Protein AF-A0A2U3EQJ7-F1 (afdb_monomer_lite)

InterPro domains:
  IPR007361 Domain of unknown function DUF427 [PF04248] (74-140)
  IPR038694 Superfamily of unknown function DUF427 [G3DSA:2.170.150.40] (16-142)

Sequence (153 aa):
MASKVKLNVQSFPRPPALQKISRDIRITFRGDTIAQTQDAYWVLETHHPPSGFPVMTPISFGRALLSLQPLMGTAYYLPRTSVKLALTPTGRRTGCEWKGTATYYEAKLGDGTTVANRIWSYEAPTPAFEPIRGYLSFYAGPPWDCFVDGRKG

Secondary structure (DSSP, 8-state):
--------GGGS-SSPEEEEEEEEEEEEETTEEEEEEEEEEEEE-----SSSS----------SS--SS----EEEEB-GGGB-SEEEEEEEEEEETTTEEEEEEEEE-TTS-EEEEEEEEEEEE-GGGGGGBT-EEE-SBTTBEEEETTEE-

Radius of gyration: 15.45 Å; chains: 1; bounding box: 40×41×37 Å

Organism: Purpureocillium lilacinum (NCBI:txid33203)

Foldseek 3Di:
DPPPPDDDLVPADPVWDKDWFQWWKFKDFPRHTQFTDRTKIKTFDRDDDPDDDDDQAFDDDDDDDDDDDPDDTIWIWAAPVRGNWDWDWDPDWDQDPQWGIKIWTWTQDPVRDIDTRQKIAQCPTDPSNVVRHRTMTGHPDPRMFIDINNHTD

pLDDT: mean 71.65, std 21.5, range [28.14, 92.69]

Structure (mmCIF, N/CA/C/O backbone):
data_AF-A0A2U3EQJ7-F1
#
_entry.id   AF-A0A2U3EQJ7-F1
#
loop_
_atom_site.group_PDB
_atom_site.id
_atom_site.type_symbol
_atom_site.label_atom_id
_atom_site.label_alt_id
_atom_site.label_comp_id
_atom_site.label_asym_id
_atom_site.label_entity_id
_atom_site.label_seq_id
_atom_site.pdbx_PDB_ins_code
_atom_site.Cartn_x
_atom_site.Cartn_y
_atom_site.Cartn_z
_atom_site.occupancy
_atom_site.B_iso_or_equiv
_atom_site.auth_seq_id
_atom_site.auth_comp_id
_atom_site.auth_asym_id
_atom_site.auth_atom_id
_atom_site.pdbx_PDB_model_num
ATOM 1 N N . MET A 1 1 ? 9.925 -26.759 20.176 1.00 32.06 1 MET A N 1
ATOM 2 C CA . MET A 1 1 ? 10.121 -25.316 20.439 1.00 32.06 1 MET A CA 1
ATOM 3 C C . MET A 1 1 ? 10.416 -24.640 19.110 1.00 32.06 1 MET A C 1
ATOM 5 O O . MET A 1 1 ? 11.432 -24.963 18.513 1.00 32.06 1 MET A O 1
ATOM 9 N N . ALA A 1 2 ? 9.526 -23.788 18.596 1.00 33.41 2 ALA A N 1
ATOM 10 C CA . ALA A 1 2 ? 9.811 -23.031 17.377 1.00 33.41 2 ALA A CA 1
ATOM 11 C C . ALA A 1 2 ? 10.801 -21.912 17.728 1.00 33.41 2 ALA A C 1
ATOM 13 O O . ALA A 1 2 ? 10.473 -21.004 18.494 1.00 33.41 2 ALA A O 1
ATOM 14 N N . SER A 1 3 ? 12.033 -22.014 17.232 1.00 34.53 3 SER A N 1
ATOM 15 C CA . SER A 1 3 ? 13.040 -20.971 17.377 1.00 34.53 3 SER A CA 1
ATOM 16 C C . SER A 1 3 ? 12.526 -19.695 16.710 1.00 34.53 3 SER A C 1
ATOM 18 O O . SER A 1 3 ? 12.225 -19.649 15.519 1.00 34.53 3 SER A O 1
ATOM 20 N N . LYS A 1 4 ? 12.378 -18.641 17.512 1.00 38.38 4 LYS A N 1
ATOM 21 C CA . LYS A 1 4 ? 12.003 -17.306 17.049 1.00 38.38 4 LYS A CA 1
ATOM 22 C C . LYS A 1 4 ? 13.164 -16.777 16.207 1.00 38.38 4 LYS A C 1
ATOM 24 O O . LYS A 1 4 ? 14.156 -16.310 16.761 1.00 38.38 4 LYS A O 1
ATOM 29 N N . VAL A 1 5 ? 13.072 -16.914 14.884 1.00 44.75 5 VAL A N 1
ATOM 30 C CA . VAL A 1 5 ? 14.090 -16.418 13.948 1.00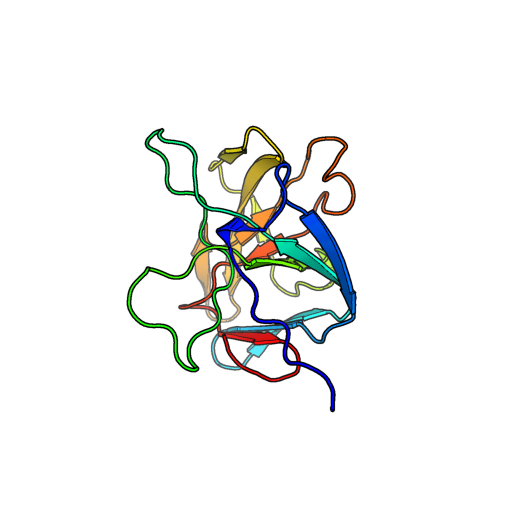 44.75 5 VAL A CA 1
ATOM 31 C C . VAL A 1 5 ? 14.251 -14.916 14.180 1.00 44.75 5 VAL A C 1
ATOM 33 O O . VAL A 1 5 ? 13.334 -14.127 13.953 1.00 44.75 5 VAL A O 1
ATOM 36 N N . LYS A 1 6 ? 15.412 -14.526 14.707 1.00 41.56 6 LYS A N 1
ATOM 37 C CA . LYS A 1 6 ? 15.776 -13.130 14.935 1.00 41.56 6 LYS A CA 1
ATOM 38 C C . LYS A 1 6 ? 16.155 -12.546 13.574 1.00 41.56 6 LYS A C 1
ATOM 40 O O . LYS A 1 6 ? 17.215 -12.866 13.047 1.00 41.56 6 LYS A O 1
ATOM 45 N N . LEU A 1 7 ? 15.262 -11.761 12.974 1.00 44.62 7 LEU A N 1
ATOM 46 C CA . LEU A 1 7 ? 15.489 -11.150 11.662 1.00 44.62 7 LEU A CA 1
ATOM 47 C C . LEU A 1 7 ? 16.661 -10.158 11.760 1.00 44.62 7 LEU A C 1
ATOM 49 O O . LEU A 1 7 ? 16.557 -9.144 12.449 1.00 44.62 7 LEU A O 1
ATOM 53 N N . ASN A 1 8 ? 17.784 -10.470 11.105 1.00 48.78 8 ASN A N 1
ATOM 54 C CA . ASN A 1 8 ? 18.926 -9.568 10.963 1.00 48.78 8 ASN A CA 1
ATOM 55 C C . ASN A 1 8 ? 18.823 -8.832 9.622 1.00 48.78 8 ASN A C 1
ATOM 57 O O . ASN A 1 8 ? 18.854 -9.459 8.566 1.00 48.78 8 ASN A O 1
ATOM 61 N N . VAL A 1 9 ? 18.741 -7.502 9.671 1.00 41.75 9 VAL A N 1
ATOM 62 C CA . VAL A 1 9 ? 18.604 -6.648 8.482 1.00 41.75 9 VAL A CA 1
ATOM 63 C C . VAL A 1 9 ? 19.824 -6.751 7.566 1.00 41.75 9 VAL A C 1
ATOM 65 O O . VAL A 1 9 ? 19.675 -6.725 6.353 1.00 41.75 9 VAL A O 1
ATOM 68 N N . GLN A 1 10 ? 21.030 -6.938 8.111 1.00 48.75 10 GLN A N 1
ATOM 69 C CA . GLN A 1 10 ? 22.245 -7.118 7.298 1.00 48.75 10 GLN A CA 1
ATOM 70 C C . GLN A 1 10 ? 22.249 -8.433 6.504 1.00 48.75 10 GLN A C 1
ATOM 72 O O . GLN A 1 10 ? 23.068 -8.604 5.608 1.00 48.75 10 GLN A O 1
ATOM 77 N N . SER A 1 11 ? 21.344 -9.355 6.836 1.00 48.84 11 SER A N 1
ATOM 78 C CA . SER A 1 11 ? 21.197 -10.645 6.168 1.00 48.84 11 SER A CA 1
ATOM 79 C C . SER A 1 11 ? 20.108 -10.644 5.094 1.00 48.84 11 SER A C 1
ATOM 81 O O . SER A 1 11 ? 19.882 -11.689 4.487 1.00 48.84 11 SER A O 1
ATOM 83 N N . PHE A 1 12 ? 19.408 -9.526 4.854 1.00 52.62 12 PHE A N 1
ATOM 84 C CA . PHE A 1 12 ? 18.431 -9.493 3.766 1.00 52.62 12 PHE A CA 1
ATOM 85 C C . PHE A 1 12 ? 19.136 -9.413 2.405 1.00 52.62 12 PHE A C 1
ATOM 87 O O . PHE A 1 12 ? 20.149 -8.721 2.263 1.00 52.62 12 PHE A O 1
ATOM 94 N N . PRO A 1 13 ? 18.614 -10.126 1.396 1.00 52.28 13 PRO A N 1
ATOM 95 C CA . PRO A 1 13 ? 19.255 -10.217 0.097 1.00 52.28 13 PRO A CA 1
ATOM 96 C C . PRO A 1 13 ? 19.219 -8.882 -0.652 1.00 52.28 13 PRO A C 1
ATOM 98 O O . PRO A 1 13 ? 18.305 -8.068 -0.501 1.00 52.28 13 PRO A O 1
ATOM 101 N N . ARG A 1 14 ? 20.227 -8.696 -1.507 1.00 61.12 14 ARG A N 1
ATOM 102 C CA . ARG A 1 14 ? 20.208 -7.741 -2.616 1.00 61.12 14 ARG A CA 1
ATOM 103 C C . ARG A 1 14 ? 20.133 -8.561 -3.907 1.00 61.12 14 ARG A C 1
ATOM 105 O O . ARG A 1 14 ? 21.045 -9.358 -4.126 1.00 61.12 14 ARG A O 1
ATOM 112 N N . PRO A 1 15 ? 19.097 -8.406 -4.748 1.00 57.81 15 PRO A N 1
ATOM 113 C CA . PRO A 1 15 ? 17.984 -7.454 -4.658 1.00 57.81 15 PRO A CA 1
ATOM 114 C C . PRO A 1 15 ? 16.993 -7.757 -3.514 1.00 57.81 15 PRO A C 1
ATOM 116 O O . PRO A 1 15 ? 16.956 -8.891 -3.032 1.00 57.81 15 PRO A O 1
ATOM 119 N N . PRO A 1 16 ? 16.184 -6.762 -3.088 1.00 68.00 16 PRO A N 1
ATOM 120 C CA . PRO A 1 16 ? 15.179 -6.934 -2.038 1.00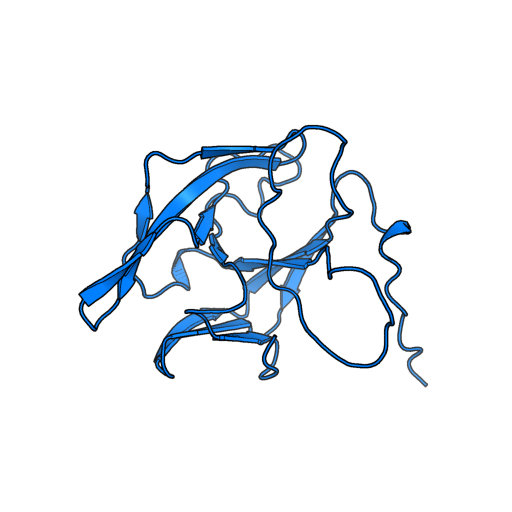 68.00 16 PRO A CA 1
ATOM 121 C C . PRO A 1 16 ? 14.279 -8.141 -2.303 1.00 68.00 16 PRO A C 1
ATOM 123 O O . PRO A 1 16 ? 13.764 -8.298 -3.410 1.00 68.00 16 PRO A O 1
ATOM 126 N N . ALA A 1 17 ? 14.064 -8.975 -1.287 1.00 71.88 17 ALA A N 1
ATOM 127 C CA . ALA A 1 17 ? 13.199 -10.138 -1.430 1.00 71.88 17 ALA A CA 1
ATOM 128 C C . ALA A 1 17 ? 11.732 -9.711 -1.458 1.00 71.88 17 ALA A C 1
ATOM 130 O O . ALA A 1 17 ? 11.264 -8.982 -0.579 1.00 71.88 17 ALA A O 1
ATOM 131 N N . LEU A 1 18 ? 11.016 -10.210 -2.461 1.00 80.81 18 LEU A N 1
ATOM 132 C CA . LEU A 1 18 ? 9.572 -10.126 -2.568 1.00 80.81 18 LEU A CA 1
ATOM 133 C C . LEU A 1 18 ? 8.975 -11.465 -2.138 1.00 80.81 18 LEU A C 1
ATOM 135 O O . LEU A 1 18 ? 9.242 -12.493 -2.757 1.00 80.81 18 LEU A O 1
ATOM 139 N N . GLN A 1 19 ? 8.157 -11.458 -1.092 1.00 84.44 19 GLN A N 1
ATOM 140 C CA . GLN A 1 19 ? 7.500 -12.656 -0.592 1.00 84.44 19 GLN A CA 1
ATOM 141 C C . GLN A 1 19 ? 5.987 -12.473 -0.627 1.00 84.44 19 GLN A C 1
ATOM 143 O O . GLN A 1 19 ? 5.452 -11.549 -0.014 1.00 84.44 19 GLN A O 1
ATOM 148 N N . LYS A 1 20 ? 5.278 -13.377 -1.308 1.00 86.00 20 LYS A N 1
ATOM 149 C CA . LYS A 1 20 ? 3.820 -13.448 -1.191 1.00 86.00 20 LYS A CA 1
ATOM 150 C C . LYS A 1 20 ? 3.461 -13.949 0.206 1.00 86.00 20 LYS A C 1
ATOM 152 O O . LYS A 1 20 ? 4.014 -14.950 0.665 1.00 86.00 20 LYS A O 1
ATOM 157 N N . ILE A 1 21 ? 2.554 -13.257 0.881 1.00 86.12 21 ILE A N 1
ATOM 158 C CA . ILE A 1 21 ? 2.108 -13.608 2.226 1.00 86.12 21 ILE A CA 1
ATOM 159 C C . ILE A 1 21 ? 0.585 -13.674 2.288 1.00 86.12 21 ILE A C 1
ATOM 161 O O . ILE A 1 21 ? -0.111 -12.940 1.592 1.00 86.12 21 ILE A O 1
ATOM 165 N N . SER A 1 22 ? 0.092 -14.555 3.157 1.00 87.25 22 SER A N 1
ATOM 166 C CA . SER A 1 22 ? -1.327 -14.669 3.486 1.00 87.25 22 SER A CA 1
ATOM 167 C C . SER A 1 22 ? -1.550 -14.216 4.929 1.00 87.25 22 SER A C 1
ATOM 169 O O . SER A 1 22 ? -1.583 -15.047 5.834 1.00 87.25 22 SER A O 1
ATOM 171 N N . ARG A 1 23 ? -1.590 -12.900 5.169 1.00 84.25 23 ARG A N 1
ATOM 172 C CA . ARG A 1 23 ? -1.772 -12.297 6.509 1.00 84.25 23 ARG A CA 1
ATOM 173 C C . ARG A 1 23 ? -2.881 -11.261 6.459 1.00 84.25 23 ARG A C 1
ATOM 175 O O . ARG A 1 23 ? -2.989 -10.576 5.449 1.00 84.25 23 ARG A O 1
ATOM 182 N N . ASP A 1 24 ? -3.661 -11.110 7.529 1.00 87.12 24 ASP A N 1
ATOM 183 C CA . ASP A 1 24 ? -4.728 -10.097 7.574 1.00 87.12 24 ASP A CA 1
ATOM 184 C C . ASP A 1 24 ? -4.102 -8.714 7.743 1.00 87.12 24 ASP A C 1
ATOM 186 O O . ASP A 1 24 ? -3.729 -8.315 8.846 1.00 87.12 24 ASP A O 1
ATOM 190 N N . ILE A 1 25 ? -3.942 -7.993 6.636 1.00 89.62 25 ILE A N 1
ATOM 191 C CA . ILE A 1 25 ? -3.457 -6.618 6.640 1.00 89.62 25 ILE A CA 1
ATOM 192 C C . ILE A 1 25 ? -4.665 -5.705 6.592 1.00 89.62 25 ILE A C 1
ATOM 194 O O . ILE A 1 25 ? -5.433 -5.733 5.631 1.00 89.62 25 ILE A O 1
ATOM 198 N N . ARG A 1 26 ? -4.810 -4.863 7.610 1.00 90.12 26 ARG A N 1
ATOM 199 C CA . ARG A 1 26 ? -5.882 -3.875 7.700 1.00 90.12 26 ARG A CA 1
ATOM 200 C C . ARG A 1 26 ? -5.293 -2.494 7.891 1.00 90.12 26 ARG A C 1
ATOM 202 O O . ARG A 1 26 ? -4.440 -2.292 8.744 1.00 90.12 26 ARG A O 1
ATOM 209 N N . ILE A 1 27 ? -5.771 -1.535 7.118 1.00 90.50 27 ILE A N 1
ATOM 210 C CA . ILE A 1 27 ? -5.417 -0.128 7.254 1.00 90.50 27 ILE A CA 1
ATOM 211 C C . ILE A 1 27 ? -6.693 0.615 7.605 1.00 90.50 27 ILE A C 1
ATOM 213 O O . ILE A 1 27 ? -7.709 0.484 6.913 1.00 90.50 27 ILE A O 1
ATOM 217 N N . THR A 1 28 ? -6.644 1.382 8.687 1.00 90.50 28 THR A N 1
ATOM 218 C CA . THR A 1 28 ? -7.772 2.185 9.146 1.00 90.50 28 THR A CA 1
ATOM 219 C C . THR A 1 28 ? -7.413 3.661 9.221 1.00 90.50 28 THR A C 1
ATOM 221 O O . THR A 1 28 ? -6.260 4.025 9.450 1.00 90.50 28 THR A O 1
ATOM 224 N N . PHE A 1 29 ? -8.415 4.516 9.063 1.00 89.06 29 PHE A N 1
ATOM 225 C CA . PHE A 1 29 ? -8.335 5.951 9.305 1.00 89.06 29 PHE A CA 1
ATOM 226 C C . PHE A 1 29 ? -9.436 6.319 10.296 1.00 89.06 29 PHE A C 1
ATOM 228 O O . PHE A 1 29 ? -10.601 6.061 10.022 1.00 89.06 29 PHE A O 1
ATOM 235 N N . ARG A 1 30 ? -9.079 6.875 11.463 1.00 86.56 30 ARG A N 1
ATOM 236 C CA . ARG A 1 30 ? -10.042 7.245 12.527 1.00 86.56 30 ARG A CA 1
ATOM 237 C C . ARG A 1 30 ? -11.004 6.111 12.943 1.00 86.56 30 ARG A C 1
ATOM 239 O O . ARG A 1 30 ? -12.111 6.372 13.392 1.00 86.56 30 ARG A O 1
ATOM 246 N N . GLY A 1 31 ? -10.567 4.855 12.823 1.00 85.50 31 GLY A N 1
ATOM 247 C CA . GLY A 1 31 ? -11.373 3.662 13.118 1.00 85.50 31 GLY A CA 1
ATOM 248 C C . GLY A 1 31 ? -12.081 3.047 11.905 1.00 85.50 31 GLY A C 1
ATOM 249 O O . GLY A 1 31 ? -12.414 1.863 11.946 1.00 85.50 31 GLY A O 1
ATOM 250 N N . ASP A 1 32 ? -12.220 3.777 10.796 1.00 89.50 32 ASP A N 1
ATOM 251 C CA . ASP A 1 32 ? -12.827 3.258 9.570 1.00 89.50 32 ASP A CA 1
ATOM 252 C C . ASP A 1 32 ? -11.824 2.444 8.756 1.00 89.50 32 ASP A C 1
ATOM 254 O O . ASP A 1 32 ? -10.705 2.883 8.485 1.00 89.50 32 ASP A O 1
ATOM 258 N N . THR A 1 33 ? -12.222 1.245 8.326 1.00 91.69 33 THR A N 1
ATOM 259 C CA . THR A 1 33 ? -11.365 0.386 7.497 1.00 91.69 33 THR A CA 1
ATOM 260 C C . THR A 1 33 ? -11.332 0.882 6.058 1.00 91.69 33 THR A C 1
ATOM 262 O O . THR A 1 33 ? -12.302 0.729 5.314 1.00 91.69 33 THR A O 1
ATOM 265 N N . ILE A 1 34 ? -10.179 1.412 5.656 1.00 91.88 34 ILE A N 1
ATOM 266 C CA . ILE A 1 34 ? -9.947 1.976 4.324 1.00 91.88 34 ILE A CA 1
ATOM 267 C C . ILE A 1 34 ? -9.308 0.983 3.354 1.00 91.88 34 ILE A C 1
ATOM 269 O O . ILE A 1 34 ? -9.474 1.112 2.142 1.00 91.88 34 ILE A O 1
ATOM 273 N N . ALA A 1 35 ? -8.600 -0.020 3.869 1.00 91.75 35 ALA A N 1
ATOM 274 C CA . ALA A 1 35 ? -8.086 -1.133 3.086 1.00 91.75 35 ALA A CA 1
ATOM 275 C C . ALA A 1 35 ? -8.005 -2.381 3.963 1.00 91.75 35 ALA A C 1
ATOM 277 O O . ALA A 1 35 ? -7.616 -2.297 5.129 1.00 91.75 35 ALA A O 1
ATOM 278 N N . GLN A 1 36 ? -8.359 -3.537 3.410 1.00 92.44 36 GLN A N 1
ATOM 279 C CA . GLN A 1 36 ? -8.139 -4.815 4.078 1.00 92.44 36 GLN A CA 1
ATOM 280 C C . GLN A 1 36 ? -7.906 -5.911 3.049 1.00 92.44 36 GLN A C 1
ATOM 282 O O . GLN A 1 36 ? -8.694 -6.064 2.119 1.00 92.44 36 GLN A O 1
ATOM 287 N N . THR A 1 37 ? -6.848 -6.690 3.232 1.00 92.69 37 THR A N 1
ATOM 288 C CA . THR A 1 37 ? -6.537 -7.831 2.372 1.00 92.69 37 THR A CA 1
ATOM 289 C C . THR A 1 37 ? -5.912 -8.953 3.184 1.00 92.69 37 THR A C 1
ATOM 291 O O . THR A 1 37 ? -5.261 -8.707 4.198 1.00 92.69 37 THR A O 1
ATOM 294 N N . GLN A 1 38 ? -6.078 -10.178 2.697 1.00 90.75 38 GLN A N 1
ATOM 295 C CA . GLN A 1 38 ? -5.253 -11.311 3.104 1.00 90.75 38 GLN A CA 1
ATOM 296 C C . GLN A 1 38 ? -4.219 -11.681 2.040 1.00 90.75 38 GLN A C 1
ATOM 298 O O . GLN A 1 38 ? -3.248 -12.346 2.362 1.00 90.75 38 GLN A O 1
ATOM 303 N N . ASP A 1 39 ? -4.388 -11.227 0.795 1.00 90.00 39 ASP A N 1
ATOM 304 C CA . ASP A 1 39 ? -3.416 -11.411 -0.282 1.00 90.00 39 ASP A CA 1
ATOM 305 C C . ASP A 1 39 ? -2.570 -10.141 -0.382 1.00 90.00 39 ASP A C 1
ATOM 307 O O . ASP A 1 39 ? -3.054 -9.089 -0.810 1.00 90.00 39 ASP A O 1
ATOM 311 N N . ALA A 1 40 ? -1.332 -10.218 0.098 1.00 88.19 40 ALA A N 1
ATOM 312 C CA . ALA A 1 40 ? -0.384 -9.119 0.049 1.00 88.19 40 ALA A CA 1
ATOM 313 C C . ALA A 1 40 ? 1.018 -9.633 -0.262 1.00 88.19 40 ALA A C 1
ATOM 315 O O . ALA A 1 40 ? 1.353 -10.801 -0.050 1.00 88.19 40 ALA A O 1
ATOM 316 N N . TYR A 1 41 ? 1.870 -8.723 -0.712 1.00 87.69 41 TYR A N 1
ATOM 317 C CA . TYR A 1 41 ? 3.295 -8.985 -0.793 1.00 87.69 41 TYR A CA 1
ATOM 318 C C . TYR A 1 41 ? 4.033 -8.262 0.318 1.00 87.69 41 TYR A C 1
ATOM 320 O O . TYR A 1 41 ? 3.820 -7.076 0.563 1.00 87.69 41 TYR A O 1
ATOM 328 N N . TRP A 1 42 ? 4.937 -8.983 0.962 1.00 83.88 42 TRP A N 1
ATOM 329 C CA . TRP A 1 42 ? 5.895 -8.441 1.900 1.00 83.88 42 TRP A CA 1
ATOM 330 C C . TRP A 1 42 ? 7.234 -8.252 1.194 1.00 83.88 42 TRP A C 1
ATOM 332 O O . TRP A 1 42 ? 7.772 -9.187 0.603 1.00 83.88 42 TRP A O 1
ATOM 342 N N . VAL A 1 43 ? 7.763 -7.034 1.243 1.00 78.06 43 VAL A N 1
ATOM 343 C CA . VAL A 1 43 ? 9.092 -6.706 0.734 1.00 78.06 43 VAL A CA 1
ATOM 344 C C . VAL A 1 43 ? 10.020 -6.451 1.910 1.00 78.06 43 VAL A C 1
ATOM 346 O O . VAL A 1 43 ? 9.759 -5.582 2.747 1.00 78.06 43 VAL A O 1
ATOM 349 N N . LEU A 1 44 ? 11.116 -7.202 1.932 1.00 70.19 44 LEU A N 1
ATOM 350 C CA . LEU A 1 44 ? 12.221 -7.038 2.868 1.00 70.19 44 LEU A CA 1
ATOM 351 C C . LEU A 1 44 ? 13.255 -6.094 2.250 1.00 70.19 44 LEU A C 1
ATOM 353 O O . LEU A 1 44 ? 13.895 -6.448 1.260 1.00 70.19 44 LEU A O 1
ATOM 357 N N . GLU A 1 45 ? 13.419 -4.895 2.811 1.00 58.25 45 GLU A N 1
ATOM 358 C CA . GLU A 1 45 ? 14.375 -3.899 2.307 1.00 58.25 45 GLU A CA 1
ATOM 359 C C . GLU A 1 45 ? 15.513 -3.664 3.311 1.00 58.25 45 GLU A C 1
ATOM 361 O O . GLU A 1 45 ? 15.277 -3.307 4.463 1.00 58.25 45 GLU A O 1
ATOM 366 N N . THR A 1 46 ? 16.771 -3.821 2.882 1.00 45.50 46 THR A N 1
ATOM 367 C CA . THR A 1 46 ? 17.928 -3.258 3.600 1.00 45.50 46 THR A CA 1
ATOM 368 C C . THR A 1 46 ? 18.086 -1.779 3.274 1.00 45.50 46 THR A C 1
ATOM 370 O O . THR A 1 46 ? 17.835 -1.379 2.142 1.00 45.50 46 THR A O 1
ATOM 373 N N . HIS A 1 47 ? 18.574 -0.986 4.224 1.00 44.41 47 HIS A N 1
ATOM 374 C CA . HIS A 1 47 ? 18.863 0.442 4.064 1.00 44.41 47 HIS A CA 1
ATOM 375 C C . HIS A 1 47 ? 19.604 0.828 2.757 1.00 44.41 47 HIS A C 1
ATOM 377 O O . HIS A 1 47 ? 20.486 0.103 2.294 1.00 44.41 47 HIS A O 1
ATOM 383 N N . HIS A 1 48 ? 19.216 2.006 2.251 1.00 38.22 48 HIS A N 1
ATOM 384 C CA . HIS A 1 48 ? 19.829 2.962 1.308 1.00 38.22 48 HIS A CA 1
ATOM 385 C C . HIS A 1 48 ? 21.251 2.751 0.740 1.00 38.22 48 HIS A C 1
ATOM 387 O O . HIS A 1 48 ? 22.173 2.462 1.504 1.00 38.22 48 HIS A O 1
ATOM 393 N N . PRO A 1 49 ? 21.494 3.101 -0.545 1.00 28.95 49 PRO A N 1
ATOM 394 C CA . PRO A 1 49 ? 22.799 3.578 -1.016 1.00 28.95 49 PRO A CA 1
ATOM 395 C C . PRO A 1 49 ? 23.040 5.064 -0.634 1.00 28.95 49 PRO A C 1
ATOM 397 O O . PRO A 1 49 ? 22.087 5.803 -0.380 1.00 28.95 49 PRO A O 1
ATOM 400 N N . PRO A 1 50 ? 24.298 5.550 -0.597 1.00 28.73 50 PRO A N 1
ATOM 401 C CA . PRO A 1 50 ? 24.628 6.923 -0.219 1.00 28.73 50 PRO A CA 1
ATOM 402 C C . PRO A 1 50 ? 24.315 7.885 -1.375 1.00 28.73 50 PRO A C 1
ATOM 404 O O . PRO A 1 50 ? 25.188 8.248 -2.151 1.00 28.73 50 PRO A O 1
ATOM 407 N N . SER A 1 51 ? 23.055 8.287 -1.536 1.00 28.14 51 SER A N 1
ATOM 408 C CA . SER A 1 51 ? 22.693 9.419 -2.401 1.00 28.14 51 SER A CA 1
ATOM 409 C C . SER A 1 51 ? 21.336 10.020 -2.017 1.00 28.14 51 SER A C 1
ATOM 411 O O . SER A 1 51 ? 20.295 9.685 -2.564 1.00 28.14 51 SER A O 1
ATOM 413 N N . GLY A 1 52 ? 21.358 10.935 -1.045 1.00 29.88 52 GLY A N 1
ATOM 414 C CA . GLY A 1 52 ? 20.590 12.193 -1.058 1.00 29.88 52 GLY A CA 1
ATOM 415 C C . GLY A 1 52 ? 19.056 12.221 -1.174 1.00 29.88 52 GLY A C 1
ATOM 416 O O . GLY A 1 52 ? 18.513 13.321 -1.153 1.00 29.88 52 GLY A O 1
ATOM 417 N N . PHE A 1 53 ? 18.328 11.108 -1.258 1.00 30.81 53 PHE A N 1
ATOM 418 C CA . PHE A 1 53 ? 16.860 11.113 -1.345 1.00 30.81 53 PHE A CA 1
ATOM 419 C C . PHE A 1 53 ? 16.249 10.178 -0.299 1.00 30.81 53 PHE A C 1
ATOM 421 O O . PHE A 1 53 ? 16.755 9.077 -0.121 1.00 30.81 53 PHE A O 1
ATOM 428 N N . PRO A 1 54 ? 15.176 10.558 0.421 1.00 35.81 54 PRO A N 1
ATOM 429 C CA . PRO A 1 54 ? 14.590 9.691 1.436 1.00 35.81 54 PRO A CA 1
ATOM 430 C C . PRO A 1 54 ? 13.879 8.508 0.764 1.00 35.81 54 PRO A C 1
ATOM 432 O O . PRO A 1 54 ? 12.868 8.696 0.085 1.00 35.81 54 PRO A O 1
ATOM 435 N N . VAL A 1 55 ? 14.378 7.284 0.976 1.00 37.28 55 VAL A N 1
ATOM 436 C CA . VAL A 1 55 ? 13.609 6.075 0.681 1.00 37.28 55 VAL A CA 1
ATOM 437 C C . VAL A 1 55 ? 12.394 6.119 1.575 1.00 37.28 55 VAL A C 1
ATOM 439 O O . VAL A 1 55 ? 12.436 6.459 2.759 1.00 37.28 55 VAL A O 1
ATOM 442 N N . MET A 1 56 ? 11.292 5.869 0.905 1.00 41.88 56 MET A N 1
ATOM 443 C CA . MET A 1 56 ? 9.940 6.022 1.363 1.00 41.88 56 MET A CA 1
ATOM 444 C C . MET A 1 56 ? 9.688 4.986 2.456 1.00 41.88 56 MET A C 1
ATOM 446 O O . MET A 1 56 ? 9.425 3.836 2.139 1.00 41.88 56 MET A O 1
ATOM 450 N N . THR A 1 57 ? 9.853 5.367 3.726 1.00 42.69 57 THR A N 1
ATOM 451 C CA . THR A 1 57 ? 9.738 4.476 4.888 1.00 42.69 57 THR A CA 1
ATOM 452 C C . THR A 1 57 ? 8.461 3.637 4.817 1.00 42.69 57 THR A C 1
ATOM 454 O O . THR A 1 57 ? 7.366 4.175 4.976 1.00 42.69 57 THR A O 1
ATOM 457 N N . PRO A 1 58 ? 8.548 2.327 4.585 1.00 42.50 58 PRO A N 1
ATOM 458 C CA . PRO A 1 58 ? 7.372 1.498 4.666 1.00 42.50 58 PRO A CA 1
ATOM 459 C C . PRO A 1 58 ? 7.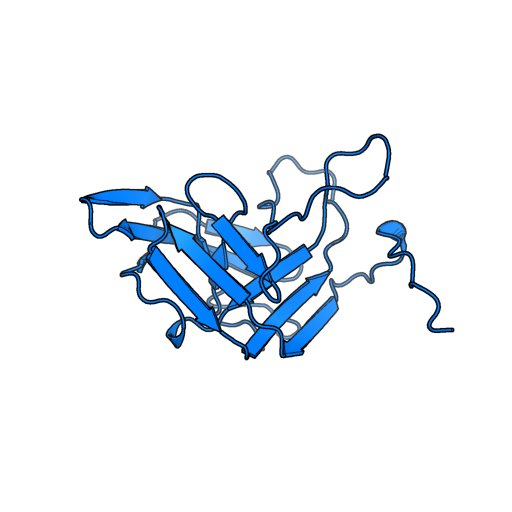070 1.111 6.116 1.00 42.50 58 PRO A C 1
ATOM 461 O O . PRO A 1 58 ? 7.848 1.387 7.026 1.00 42.50 58 PRO A O 1
ATOM 464 N N . ILE A 1 59 ? 5.894 0.516 6.309 1.00 41.88 59 ILE A N 1
ATOM 465 C CA . ILE A 1 59 ? 5.295 0.118 7.586 1.00 41.88 59 ILE A CA 1
ATOM 466 C C . ILE A 1 59 ? 6.318 -0.490 8.567 1.00 41.88 59 ILE A C 1
ATOM 468 O O . ILE A 1 59 ? 6.702 -1.652 8.440 1.00 41.88 59 ILE A O 1
ATOM 472 N N . SER A 1 60 ? 6.725 0.280 9.582 1.00 39.41 60 SER A N 1
ATOM 473 C CA . SER A 1 60 ? 7.598 -0.186 10.668 1.00 39.41 60 SER A CA 1
ATOM 474 C C . SER A 1 60 ? 6.760 -0.533 11.896 1.00 39.41 60 SER A C 1
ATOM 476 O O . SER A 1 60 ? 6.083 0.339 12.424 1.00 39.41 60 SER A O 1
ATOM 478 N N . PHE A 1 61 ? 6.842 -1.784 12.358 1.00 37.34 61 PHE A N 1
ATOM 479 C CA . PHE A 1 61 ? 6.287 -2.230 13.642 1.00 37.34 61 PHE A CA 1
ATOM 480 C C . PHE A 1 61 ? 7.249 -1.884 14.797 1.00 37.34 61 PHE A C 1
ATOM 482 O O . PHE A 1 61 ? 8.408 -2.306 14.772 1.00 37.34 61 PHE A O 1
ATOM 489 N N . GLY A 1 62 ? 6.785 -1.189 15.842 1.00 32.84 62 GLY A N 1
ATOM 490 C CA . GLY A 1 62 ? 7.481 -1.070 17.144 1.00 32.84 62 GLY A CA 1
ATOM 491 C C . GLY A 1 62 ? 6.619 -1.641 18.285 1.00 32.84 62 GLY A C 1
ATOM 492 O O . GLY A 1 62 ? 5.407 -1.553 18.230 1.00 32.84 62 GLY A O 1
ATOM 493 N N . ARG A 1 63 ? 7.090 -2.249 19.382 1.00 33.53 63 ARG A N 1
ATOM 494 C CA . ARG A 1 63 ? 8.407 -2.447 20.005 1.00 33.53 63 ARG A CA 1
ATOM 495 C C . ARG A 1 63 ? 8.353 -3.771 20.782 1.00 33.53 63 ARG A C 1
ATOM 497 O O . ARG A 1 63 ? 7.471 -3.958 21.611 1.00 33.53 63 ARG A O 1
ATOM 504 N N . ALA A 1 64 ? 9.361 -4.622 20.626 1.00 30.92 64 ALA A N 1
ATOM 505 C CA . ALA A 1 64 ? 9.816 -5.487 21.712 1.00 30.92 64 ALA A CA 1
ATOM 506 C C . ALA A 1 64 ? 11.332 -5.674 21.568 1.00 30.92 64 ALA A C 1
ATOM 508 O O . ALA A 1 64 ? 11.790 -6.519 20.807 1.00 30.92 64 ALA A O 1
ATOM 509 N N . LEU A 1 65 ? 12.077 -4.830 22.291 1.00 33.31 65 LEU A N 1
ATOM 510 C CA . LEU A 1 65 ? 13.517 -4.924 22.564 1.00 33.31 65 LEU A CA 1
ATOM 511 C C . LEU A 1 65 ? 14.449 -5.002 21.340 1.00 33.31 65 LEU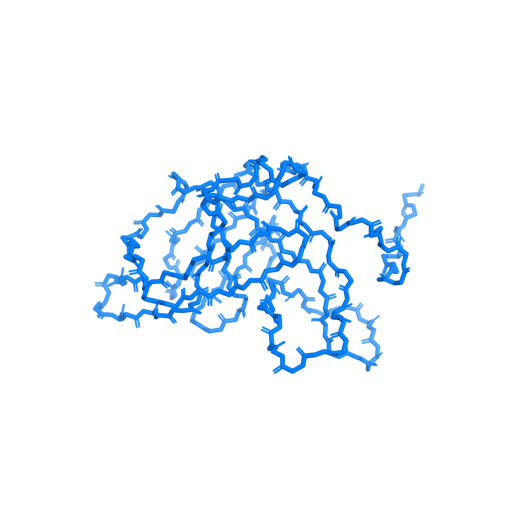 A C 1
ATOM 513 O O . LEU A 1 65 ? 15.025 -6.045 21.052 1.00 33.31 65 LEU A O 1
ATOM 517 N N . LEU A 1 66 ? 14.716 -3.860 20.704 1.00 33.12 66 LEU A N 1
ATOM 518 C CA . LEU A 1 66 ? 16.039 -3.604 20.132 1.00 33.12 66 LEU A CA 1
ATOM 519 C C . LEU A 1 66 ? 16.388 -2.122 20.292 1.00 33.12 66 LEU A C 1
ATOM 521 O O . LEU A 1 66 ? 15.638 -1.230 19.904 1.00 33.12 66 LEU A O 1
ATOM 525 N N . SER A 1 67 ? 17.507 -1.911 20.975 1.00 31.78 67 SER A N 1
ATOM 526 C CA . SER A 1 67 ? 18.129 -0.631 21.277 1.00 31.78 67 SER A CA 1
ATOM 527 C C . SER A 1 67 ? 18.692 -0.004 19.997 1.00 31.78 67 SER A C 1
ATOM 529 O O . SER A 1 67 ? 19.395 -0.679 19.254 1.00 31.78 67 SER A O 1
ATOM 531 N N . LEU A 1 68 ? 18.376 1.276 19.783 1.00 32.25 68 LEU A N 1
ATOM 532 C CA . LEU A 1 68 ? 19.126 2.252 18.981 1.00 32.25 68 LEU A CA 1
ATOM 533 C C . LEU A 1 68 ? 19.473 1.872 17.525 1.00 32.25 68 LEU A C 1
ATOM 535 O O . LEU A 1 68 ? 20.624 1.602 17.217 1.00 32.25 68 LEU A O 1
ATOM 539 N N . GLN A 1 69 ? 18.499 1.981 16.615 1.00 33.19 69 GLN A N 1
ATOM 540 C CA . GLN A 1 69 ? 18.673 2.430 15.218 1.00 33.19 69 GLN A CA 1
ATOM 541 C C . GLN A 1 69 ? 17.271 2.666 14.612 1.00 33.19 69 GLN A C 1
ATOM 543 O O . GLN A 1 69 ? 16.392 1.823 14.804 1.00 33.19 69 GLN A O 1
ATOM 548 N N . PRO A 1 70 ? 16.997 3.803 13.941 1.00 37.19 70 PRO A N 1
ATOM 549 C CA . PRO A 1 70 ? 15.676 4.093 13.380 1.00 37.19 70 PRO A CA 1
ATOM 550 C C . PRO A 1 70 ? 15.256 2.982 12.405 1.00 37.19 70 PRO A C 1
ATOM 552 O O . PRO A 1 70 ? 15.978 2.643 11.472 1.00 37.19 70 PRO A O 1
ATOM 555 N N . LEU A 1 71 ? 14.102 2.382 12.693 1.00 38.00 71 LEU A N 1
ATOM 556 C CA . LEU A 1 71 ? 13.608 1.117 12.146 1.00 38.00 71 LEU A CA 1
ATOM 557 C C . LEU A 1 71 ? 13.430 1.173 10.620 1.00 38.00 71 LEU A C 1
ATOM 559 O O . LEU A 1 71 ? 12.545 1.864 10.114 1.00 38.00 71 LEU A O 1
ATOM 563 N N . MET A 1 72 ? 14.254 0.407 9.908 1.00 39.66 72 MET A N 1
ATOM 564 C CA . MET A 1 72 ? 14.218 0.204 8.460 1.00 39.66 72 MET A CA 1
ATOM 565 C C . MET A 1 72 ? 13.734 -1.214 8.144 1.00 39.66 72 MET A C 1
ATOM 567 O O . MET A 1 72 ? 14.250 -2.161 8.735 1.00 39.66 72 MET A O 1
ATOM 571 N N . GLY A 1 73 ? 12.834 -1.364 7.162 1.00 52.22 73 GLY A N 1
ATOM 572 C CA . GLY A 1 73 ? 12.970 -2.482 6.219 1.00 52.22 73 GLY A CA 1
ATOM 573 C C . GLY A 1 73 ? 11.809 -3.449 5.975 1.00 52.22 73 GLY A C 1
ATOM 574 O O . GLY A 1 73 ? 12.081 -4.554 5.509 1.00 52.22 73 GLY A O 1
ATOM 575 N N . THR A 1 74 ? 10.543 -3.101 6.235 1.00 62.44 74 THR A N 1
ATOM 576 C CA . THR A 1 74 ? 9.411 -3.971 5.849 1.00 62.44 74 THR A CA 1
ATOM 577 C C . THR A 1 74 ? 8.281 -3.207 5.172 1.00 62.44 74 THR A C 1
ATOM 579 O O . THR A 1 74 ? 7.643 -2.373 5.803 1.00 62.44 74 THR A O 1
ATOM 582 N N . ALA A 1 75 ? 7.996 -3.511 3.903 1.00 76.69 75 ALA A N 1
ATOM 583 C CA . ALA A 1 75 ? 6.856 -2.952 3.175 1.00 76.69 75 ALA A CA 1
ATOM 584 C C . ALA A 1 75 ? 5.802 -3.994 2.861 1.00 76.69 75 ALA A C 1
ATOM 586 O O . ALA A 1 75 ? 6.132 -5.106 2.460 1.00 76.69 75 ALA A O 1
ATOM 587 N N . TYR A 1 76 ? 4.540 -3.604 3.004 1.00 85.50 76 TYR A N 1
ATOM 588 C CA . TYR A 1 76 ? 3.410 -4.409 2.576 1.00 85.50 76 TYR A CA 1
ATOM 589 C C . TYR A 1 76 ? 2.751 -3.746 1.378 1.00 85.50 76 TYR A C 1
ATOM 591 O O . TYR A 1 76 ? 2.360 -2.582 1.438 1.00 85.50 76 TYR A O 1
ATOM 599 N N . TYR A 1 77 ? 2.635 -4.512 0.304 1.00 89.38 77 TYR A N 1
ATOM 600 C CA . TYR A 1 77 ? 1.958 -4.124 -0.917 1.00 89.38 77 TYR A CA 1
ATOM 601 C C . TYR A 1 77 ? 0.618 -4.844 -0.955 1.00 89.38 77 TYR A C 1
ATOM 603 O O . TYR A 1 77 ? 0.566 -6.076 -0.942 1.00 89.38 77 TYR A O 1
ATOM 611 N N . LEU A 1 78 ? -0.457 -4.064 -0.984 1.00 91.88 78 LEU A N 1
ATOM 612 C CA . LEU A 1 78 ? -1.835 -4.529 -1.035 1.00 91.88 78 LEU A CA 1
ATOM 613 C C . LEU A 1 78 ? -2.374 -4.372 -2.464 1.00 91.88 78 LEU A C 1
ATOM 615 O O . LEU A 1 78 ? -2.048 -3.386 -3.132 1.00 91.88 78 LEU A O 1
ATOM 619 N N . PRO A 1 79 ? -3.224 -5.286 -2.951 1.00 92.38 79 PRO A N 1
ATOM 620 C CA . PRO A 1 79 ? -3.834 -5.147 -4.262 1.00 92.38 79 PRO A CA 1
ATOM 621 C C . PRO A 1 79 ? -4.742 -3.920 -4.270 1.00 92.38 79 PRO A C 1
ATOM 623 O O . PRO A 1 79 ? -5.482 -3.671 -3.315 1.00 92.38 79 PRO A O 1
ATOM 626 N N . ARG A 1 80 ? -4.726 -3.158 -5.365 1.00 90.56 80 ARG A N 1
ATOM 627 C CA . ARG A 1 80 ? -5.521 -1.928 -5.491 1.00 90.56 80 ARG A CA 1
ATOM 628 C C . ARG A 1 80 ? -7.018 -2.150 -5.270 1.00 90.56 80 ARG A C 1
ATOM 630 O O . ARG A 1 80 ? -7.678 -1.284 -4.712 1.00 90.56 80 ARG A O 1
ATOM 637 N N . THR A 1 81 ? -7.529 -3.324 -5.631 1.00 91.25 81 THR A N 1
ATOM 638 C CA . THR A 1 81 ? -8.927 -3.736 -5.423 1.00 91.25 81 THR A CA 1
ATOM 639 C C . THR A 1 81 ? -9.331 -3.860 -3.952 1.00 91.25 81 THR A C 1
ATOM 641 O O . THR A 1 81 ? -10.515 -3.792 -3.643 1.00 91.25 81 THR A O 1
ATOM 644 N N . SER A 1 82 ? -8.370 -4.026 -3.037 1.00 92.25 82 SER A N 1
ATOM 645 C CA . SER A 1 82 ? -8.624 -4.095 -1.589 1.00 92.25 82 SER A CA 1
ATOM 646 C C . SER A 1 82 ? -8.750 -2.725 -0.914 1.00 92.25 82 SER A C 1
ATOM 648 O O . SER A 1 82 ? -9.158 -2.642 0.247 1.00 92.25 82 SER A O 1
ATOM 650 N N . VAL A 1 83 ? -8.398 -1.648 -1.623 1.00 92.00 83 VAL A N 1
ATOM 651 C CA . VAL A 1 83 ? -8.444 -0.276 -1.115 1.00 92.00 83 VAL A CA 1
ATOM 652 C C . VAL A 1 83 ? -9.794 0.341 -1.467 1.00 92.00 83 VAL A C 1
ATOM 654 O O . VAL A 1 83 ? -10.163 0.437 -2.632 1.00 92.00 83 VAL A O 1
ATOM 657 N N . LYS A 1 84 ? -10.528 0.787 -0.447 1.00 90.31 84 LYS A N 1
ATOM 658 C CA . LYS A 1 84 ? -11.872 1.375 -0.575 1.00 90.31 84 LYS A CA 1
ATOM 659 C C . LYS A 1 84 ? -11.857 2.883 -0.840 1.00 90.31 84 LYS A C 1
ATOM 661 O O . LYS A 1 84 ? -12.908 3.486 -1.023 1.00 90.31 84 LYS A O 1
ATOM 666 N N . LEU A 1 85 ? -10.680 3.504 -0.819 1.00 87.69 85 LEU A N 1
ATOM 667 C CA . LEU A 1 85 ? -10.514 4.939 -1.031 1.00 87.69 85 LEU A CA 1
ATOM 668 C C . LEU A 1 85 ? -10.366 5.280 -2.509 1.00 87.69 85 LEU A C 1
ATOM 670 O O . LEU A 1 85 ? -9.678 4.586 -3.257 1.00 87.69 85 LEU A O 1
ATOM 674 N N . ALA A 1 86 ? -10.933 6.420 -2.899 1.00 88.00 86 ALA A N 1
ATOM 675 C CA . ALA A 1 86 ? -10.622 7.038 -4.176 1.00 88.00 86 ALA A CA 1
ATOM 676 C C . ALA A 1 86 ? -9.192 7.594 -4.130 1.00 88.00 86 ALA A C 1
ATOM 678 O O . ALA A 1 86 ? -8.877 8.481 -3.329 1.00 88.00 86 ALA A O 1
ATOM 679 N N . LEU A 1 87 ? -8.334 7.057 -4.996 1.00 90.25 87 LEU A N 1
ATOM 680 C CA . LEU A 1 87 ? -6.938 7.457 -5.117 1.00 90.25 87 LEU A CA 1
ATOM 681 C C . LEU A 1 87 ? -6.715 8.186 -6.434 1.00 90.25 87 LEU A C 1
ATOM 683 O O . LEU A 1 87 ? -6.989 7.635 -7.499 1.00 90.25 87 LEU A O 1
ATOM 687 N N . THR A 1 88 ? -6.154 9.388 -6.359 1.00 91.88 88 THR A N 1
ATOM 688 C CA . THR A 1 88 ? -5.769 10.167 -7.543 1.00 91.88 88 THR A CA 1
ATOM 689 C C . THR A 1 88 ? -4.243 10.194 -7.637 1.00 91.88 88 THR A C 1
ATOM 691 O O . THR A 1 88 ? -3.588 10.443 -6.624 1.00 91.88 88 THR A O 1
ATOM 694 N N . PRO A 1 89 ? -3.634 9.875 -8.793 1.00 89.88 89 PRO A N 1
ATOM 695 C CA . PRO A 1 89 ? -2.187 9.972 -8.942 1.00 89.88 89 PRO A CA 1
ATOM 696 C C . PRO A 1 89 ? -1.749 11.433 -8.821 1.00 89.88 89 PRO A C 1
ATOM 698 O O . PRO A 1 89 ? -2.352 12.322 -9.420 1.00 89.88 89 PRO A O 1
ATOM 701 N N . THR A 1 90 ? -0.686 11.680 -8.063 1.00 88.12 90 THR A N 1
ATOM 702 C CA . THR A 1 90 ? -0.067 13.004 -7.981 1.00 88.12 90 THR A CA 1
ATOM 703 C C . THR A 1 90 ? 1.030 13.140 -9.038 1.00 88.12 90 THR A C 1
ATOM 705 O O . THR A 1 90 ? 1.466 12.165 -9.654 1.00 88.12 90 THR A O 1
ATOM 708 N N . GLY A 1 91 ? 1.534 14.360 -9.242 1.00 82.31 91 GLY A N 1
ATOM 709 C CA . GLY A 1 91 ? 2.706 14.590 -10.094 1.00 82.31 91 GLY A CA 1
ATOM 710 C C . GLY A 1 91 ? 4.021 14.050 -9.510 1.00 82.31 91 GLY A C 1
ATOM 711 O O . GLY A 1 91 ? 5.050 14.090 -10.183 1.00 82.31 91 GLY A O 1
ATOM 712 N N . ARG A 1 92 ? 4.021 13.555 -8.263 1.00 80.44 92 ARG A N 1
ATOM 713 C CA . ARG A 1 92 ? 5.237 13.111 -7.578 1.00 80.44 92 ARG A CA 1
ATOM 714 C C . ARG A 1 92 ? 5.597 11.686 -7.988 1.00 80.44 92 ARG A C 1
ATOM 716 O O . ARG A 1 92 ? 4.791 10.761 -7.880 1.00 80.44 92 ARG A O 1
ATOM 723 N N . ARG A 1 93 ? 6.853 11.510 -8.395 1.00 78.94 93 ARG A N 1
ATOM 724 C CA . ARG A 1 93 ? 7.451 10.213 -8.715 1.00 78.94 93 ARG A CA 1
ATOM 725 C C . ARG A 1 93 ? 8.828 10.097 -8.077 1.00 78.94 93 ARG A C 1
ATOM 727 O O . ARG A 1 93 ? 9.539 11.096 -7.982 1.00 78.94 93 ARG A O 1
ATOM 734 N N . THR A 1 94 ? 9.208 8.897 -7.655 1.00 76.25 94 THR A N 1
ATOM 735 C CA . THR A 1 94 ? 10.575 8.603 -7.197 1.00 76.25 94 THR A CA 1
ATOM 736 C C . THR A 1 94 ? 11.105 7.364 -7.902 1.00 76.25 94 THR A C 1
ATOM 738 O O . THR A 1 94 ? 10.367 6.419 -8.164 1.00 76.25 94 THR A O 1
ATOM 741 N N . GLY A 1 95 ? 12.381 7.394 -8.282 1.00 68.50 95 GLY A N 1
ATOM 742 C CA . GLY A 1 95 ? 13.046 6.268 -8.931 1.00 68.50 95 GLY A CA 1
ATOM 743 C C . GLY A 1 95 ? 13.750 5.378 -7.912 1.00 68.50 95 GLY A C 1
ATOM 744 O O . GLY A 1 95 ? 14.432 5.876 -7.021 1.00 68.50 95 GLY A O 1
ATOM 745 N N . CYS A 1 96 ? 13.607 4.066 -8.069 1.00 69.81 96 CYS A N 1
ATOM 746 C CA . CYS A 1 96 ? 14.384 3.045 -7.381 1.00 69.81 96 CYS A CA 1
ATOM 747 C C . CYS A 1 96 ? 15.131 2.212 -8.428 1.00 69.81 96 CYS A C 1
ATOM 749 O O . CYS A 1 96 ? 14.511 1.684 -9.349 1.00 69.81 96 CYS A O 1
ATOM 751 N N . GLU A 1 97 ? 16.443 2.046 -8.259 1.00 65.56 97 GLU A N 1
ATOM 752 C CA . GLU A 1 97 ? 17.290 1.256 -9.170 1.00 65.56 97 GLU A CA 1
ATOM 753 C C . GLU A 1 97 ? 16.851 -0.217 -9.273 1.00 65.56 97 GLU A C 1
ATOM 755 O O . GLU A 1 97 ? 17.009 -0.847 -10.313 1.00 65.56 97 GLU A O 1
ATOM 760 N N . TRP A 1 98 ? 16.235 -0.752 -8.213 1.00 70.19 98 TRP A N 1
ATOM 761 C CA . TRP A 1 98 ? 15.786 -2.144 -8.158 1.00 70.19 98 TRP A CA 1
ATOM 762 C C . TRP A 1 98 ? 14.343 -2.327 -8.604 1.00 70.19 98 TRP A C 1
ATOM 764 O O . TRP A 1 98 ? 14.034 -3.324 -9.244 1.00 70.19 98 TRP A O 1
ATOM 774 N N . LYS A 1 99 ? 13.453 -1.405 -8.221 1.00 68.00 99 LYS A N 1
ATOM 775 C CA . LYS A 1 99 ? 11.994 -1.565 -8.345 1.00 68.00 99 LYS A CA 1
ATOM 776 C C . LYS A 1 99 ? 11.376 -0.753 -9.474 1.00 68.00 99 LYS A C 1
ATOM 778 O O . LYS A 1 99 ? 10.234 -1.013 -9.819 1.00 68.00 99 LYS A O 1
ATOM 783 N N . GLY A 1 100 ? 12.099 0.206 -10.048 1.00 80.00 100 GLY A N 1
ATOM 784 C CA . GLY A 1 100 ? 11.568 1.128 -11.049 1.00 80.00 100 GLY A CA 1
ATOM 785 C C . GLY A 1 100 ? 10.977 2.389 -10.418 1.00 80.00 100 GLY A C 1
ATOM 786 O O . GLY A 1 100 ? 11.431 2.853 -9.372 1.00 80.00 100 GLY A O 1
ATOM 787 N N . THR A 1 101 ? 9.980 2.986 -11.070 1.00 80.56 101 THR A N 1
ATOM 788 C CA . THR A 1 101 ? 9.415 4.279 -10.658 1.00 80.56 101 THR A CA 1
ATOM 789 C C . THR A 1 101 ? 8.191 4.108 -9.761 1.00 80.56 101 THR A C 1
ATOM 791 O O . THR A 1 101 ? 7.169 3.568 -10.183 1.00 80.56 101 THR A O 1
ATOM 794 N N . ALA A 1 102 ? 8.265 4.633 -8.540 1.00 84.88 102 ALA A N 1
ATOM 795 C CA . ALA A 1 102 ? 7.126 4.756 -7.644 1.00 84.88 102 ALA A CA 1
ATOM 796 C C . ALA A 1 102 ? 6.286 5.984 -8.025 1.00 84.88 102 ALA A C 1
ATOM 798 O O . ALA A 1 102 ? 6.794 7.106 -8.098 1.00 84.88 102 ALA A O 1
ATOM 799 N N . THR A 1 103 ? 4.992 5.770 -8.243 1.00 87.50 103 THR A N 1
ATOM 800 C CA . THR A 1 103 ? 3.985 6.818 -8.448 1.00 87.50 103 THR A CA 1
ATOM 801 C C . THR A 1 103 ? 3.236 7.048 -7.146 1.00 87.50 103 THR A C 1
ATOM 803 O O . THR A 1 103 ? 2.770 6.095 -6.521 1.00 87.50 103 THR A O 1
ATOM 806 N N . TYR A 1 104 ? 3.126 8.307 -6.731 1.00 87.81 104 TYR A N 1
ATOM 807 C CA . TYR A 1 104 ? 2.468 8.681 -5.484 1.00 87.81 104 TYR A CA 1
ATOM 808 C C . TYR A 1 104 ? 0.999 9.001 -5.739 1.00 87.81 104 TYR A C 1
ATOM 810 O O . TYR A 1 104 ? 0.627 9.473 -6.812 1.00 87.81 104 TYR A O 1
ATOM 818 N N . TYR A 1 105 ? 0.170 8.762 -4.729 1.00 90.00 105 TYR A N 1
ATOM 819 C CA . TYR A 1 105 ? -1.263 9.012 -4.778 1.00 90.00 105 TYR A CA 1
ATOM 820 C C . TYR A 1 105 ? -1.692 9.946 -3.651 1.00 90.00 105 TYR A C 1
ATOM 822 O O . TYR A 1 105 ? -1.090 9.985 -2.570 1.00 90.00 105 TYR A O 1
ATOM 830 N N . GLU A 1 106 ? -2.752 10.694 -3.920 1.00 92.06 106 GLU A N 1
ATOM 831 C CA . GLU A 1 106 ? -3.561 11.361 -2.915 1.00 92.06 106 GLU A CA 1
ATOM 832 C C . GLU A 1 106 ? -4.841 10.566 -2.667 1.00 92.06 106 GLU A C 1
ATOM 834 O O . GLU A 1 106 ? -5.476 10.072 -3.600 1.00 92.06 106 GLU A O 1
ATOM 839 N N . ALA A 1 107 ? -5.197 10.424 -1.394 1.00 90.75 107 ALA A N 1
ATOM 840 C CA . ALA A 1 107 ? -6.432 9.797 -0.958 1.00 90.75 107 ALA A CA 1
ATOM 841 C C . ALA A 1 107 ? -7.408 10.856 -0.463 1.00 90.75 107 ALA A C 1
ATOM 843 O O . ALA A 1 107 ? -7.054 11.656 0.406 1.00 90.75 107 ALA A O 1
ATOM 844 N N . LYS A 1 108 ? -8.638 10.821 -0.977 1.00 89.19 108 LYS A N 1
ATOM 845 C CA . LYS A 1 108 ? -9.752 11.609 -0.439 1.00 89.19 108 LYS A CA 1
ATOM 846 C C . LYS A 1 108 ? -10.507 10.771 0.585 1.00 89.19 108 LYS A C 1
ATOM 848 O O . LYS A 1 108 ? -10.965 9.674 0.269 1.00 89.19 108 LYS A O 1
ATOM 853 N N . LEU A 1 109 ? -10.595 11.278 1.807 1.00 85.31 109 LEU A N 1
ATOM 854 C CA . LEU A 1 109 ? -11.248 10.620 2.933 1.00 85.31 109 LEU A CA 1
ATOM 855 C C . LEU A 1 109 ? -12.693 11.102 3.070 1.00 85.31 109 LEU A C 1
ATOM 857 O O . LEU A 1 109 ? -13.051 12.175 2.585 1.00 85.31 109 LEU A O 1
ATOM 861 N N . GLY A 1 110 ? -13.531 10.290 3.719 1.00 78.25 110 GLY A N 1
ATOM 862 C CA . GLY A 1 110 ? -14.970 10.554 3.840 1.00 78.25 110 GLY A CA 1
ATOM 863 C C . GLY A 1 110 ? -15.320 11.825 4.620 1.00 78.25 110 GLY A C 1
ATOM 864 O O . GLY A 1 110 ? -16.406 12.365 4.448 1.00 78.25 110 GLY A O 1
ATOM 865 N N . ASP A 1 111 ? -14.393 12.340 5.425 1.00 81.50 111 ASP A N 1
ATOM 866 C CA . ASP A 1 111 ? -14.533 13.587 6.184 1.00 81.50 111 ASP A CA 1
ATOM 867 C C . ASP A 1 111 ? -14.057 14.835 5.412 1.00 81.50 111 ASP A C 1
ATOM 869 O O . ASP A 1 111 ? -13.984 15.924 5.977 1.00 81.50 111 ASP A O 1
ATOM 873 N N . GLY A 1 112 ? -13.699 14.683 4.131 1.00 83.00 112 GLY A N 1
ATOM 874 C CA . GLY A 1 112 ? -13.140 15.748 3.295 1.00 83.00 112 GLY A CA 1
ATOM 875 C C . GLY A 1 112 ? -11.626 15.932 3.438 1.00 83.00 112 GLY A C 1
ATOM 876 O O . GLY A 1 112 ? -11.030 16.703 2.682 1.00 83.00 112 GLY A O 1
ATOM 877 N N . THR A 1 113 ? -10.968 15.206 4.349 1.00 86.25 113 THR A N 1
ATOM 878 C CA . THR A 1 113 ? -9.509 15.248 4.487 1.00 86.25 113 THR A CA 1
ATOM 879 C C . THR A 1 113 ? -8.854 14.654 3.241 1.00 86.25 113 THR A C 1
ATOM 881 O O . THR A 1 113 ? -9.176 13.546 2.813 1.00 86.25 113 THR A O 1
ATOM 884 N N . THR A 1 114 ? -7.889 15.367 2.662 1.00 88.62 114 THR A N 1
ATOM 885 C CA . THR A 1 114 ? -7.069 14.845 1.561 1.00 88.62 114 THR A CA 1
ATOM 886 C C . THR A 1 114 ? -5.669 14.539 2.069 1.00 88.62 114 THR A C 1
ATOM 888 O O . THR A 1 114 ? -4.988 15.408 2.612 1.00 88.62 114 THR A O 1
ATOM 891 N N . VAL A 1 115 ? -5.225 13.296 1.887 1.00 87.88 115 VAL A N 1
ATOM 892 C CA . VAL A 1 115 ? -3.892 12.847 2.295 1.00 87.88 115 VAL A CA 1
ATOM 893 C C . VAL A 1 115 ? -3.059 12.588 1.052 1.00 87.88 115 VAL A C 1
ATOM 895 O O . VAL A 1 115 ? -3.206 11.561 0.393 1.00 87.88 115 VAL A O 1
ATOM 898 N N . ALA A 1 116 ? -2.166 13.521 0.735 1.00 88.00 116 ALA A N 1
ATOM 899 C CA . ALA A 1 116 ? -1.287 13.428 -0.422 1.00 88.00 116 ALA A CA 1
ATOM 900 C C . ALA A 1 116 ? 0.054 12.770 -0.083 1.00 88.00 116 ALA A C 1
ATOM 902 O O . ALA A 1 116 ? 0.597 12.926 1.013 1.00 88.00 116 ALA A O 1
ATOM 903 N N . ASN A 1 117 ? 0.628 12.080 -1.070 1.00 82.62 117 ASN A N 1
ATOM 904 C CA . ASN A 1 117 ? 1.988 11.547 -1.037 1.00 82.62 117 ASN A CA 1
ATOM 905 C C . ASN A 1 117 ? 2.276 10.573 0.115 1.00 82.62 117 ASN A C 1
ATOM 907 O O . ASN A 1 117 ? 3.439 10.400 0.484 1.00 82.62 117 ASN A O 1
ATOM 911 N N . ARG A 1 118 ? 1.236 9.947 0.680 1.00 84.75 118 ARG A N 1
ATOM 912 C CA . ARG A 1 118 ? 1.369 8.933 1.737 1.00 84.75 118 ARG A CA 1
ATOM 913 C C . ARG A 1 118 ? 1.111 7.499 1.261 1.00 84.75 118 ARG A C 1
ATOM 915 O O . ARG A 1 118 ? 1.213 6.563 2.051 1.00 84.75 118 ARG A O 1
ATOM 922 N N . ILE A 1 119 ? 0.772 7.356 -0.014 1.00 88.50 119 ILE A N 1
ATOM 923 C CA . ILE A 1 119 ? 0.464 6.099 -0.684 1.00 88.50 119 ILE A CA 1
ATOM 924 C C . ILE A 1 119 ? 1.245 6.095 -1.990 1.00 88.50 119 ILE A C 1
ATOM 926 O O . ILE A 1 119 ? 1.326 7.130 -2.660 1.00 88.50 119 ILE A O 1
ATOM 930 N N . TRP A 1 120 ? 1.824 4.957 -2.346 1.00 90.19 120 TRP A N 1
ATOM 931 C CA . TRP A 1 120 ? 2.538 4.793 -3.605 1.00 90.19 120 TRP A CA 1
ATOM 932 C C . TRP A 1 120 ? 2.280 3.431 -4.229 1.00 90.19 120 TRP A C 1
ATOM 934 O O . TRP A 1 120 ? 1.909 2.482 -3.541 1.00 90.19 120 TRP A O 1
ATOM 944 N N . SER A 1 121 ? 2.501 3.352 -5.535 1.00 88.25 121 SER A N 1
ATOM 945 C CA . SER A 1 121 ? 2.453 2.125 -6.327 1.00 88.25 121 SER A CA 1
ATOM 946 C C . SER A 1 121 ? 3.601 2.111 -7.328 1.00 88.25 121 SER A C 1
ATOM 948 O O . SER A 1 121 ? 4.024 3.163 -7.816 1.00 88.25 121 SER A O 1
ATOM 950 N N . TYR A 1 122 ? 4.083 0.918 -7.657 1.00 89.00 122 TYR A N 1
ATOM 951 C CA . TYR A 1 122 ? 4.923 0.705 -8.829 1.00 89.00 122 TYR A CA 1
ATOM 952 C C . TYR A 1 122 ? 4.023 0.279 -9.992 1.00 89.00 122 TYR A C 1
ATOM 954 O O . TYR A 1 122 ? 3.625 -0.876 -10.094 1.00 89.00 122 TYR A O 1
ATOM 962 N N . GLU A 1 123 ? 3.670 1.222 -10.866 1.00 88.56 123 GLU A N 1
ATOM 963 C CA . GLU A 1 123 ? 2.799 0.960 -12.029 1.00 88.56 123 GLU A CA 1
ATOM 964 C C . GLU A 1 123 ? 3.545 0.259 -13.181 1.00 88.56 123 GLU A C 1
ATOM 966 O O . GLU A 1 123 ? 2.948 -0.469 -13.977 1.00 88.56 123 GLU A O 1
ATOM 971 N N . ALA A 1 124 ? 4.862 0.464 -13.241 1.00 86.19 124 ALA A N 1
ATOM 972 C CA . ALA A 1 124 ? 5.782 -0.163 -14.185 1.00 86.19 124 ALA A CA 1
ATOM 973 C C . ALA A 1 124 ? 7.061 -0.600 -13.442 1.00 86.19 124 ALA A C 1
ATOM 975 O O . ALA A 1 124 ? 8.086 0.088 -13.524 1.00 86.19 124 ALA A O 1
ATOM 976 N N . PRO A 1 125 ? 6.986 -1.667 -12.623 1.00 87.19 125 PRO A N 1
ATOM 977 C CA . PRO A 1 125 ? 8.148 -2.178 -11.914 1.00 87.19 125 PRO A CA 1
ATOM 978 C C . PRO A 1 125 ? 9.145 -2.865 -12.859 1.00 87.19 125 PRO A C 1
ATOM 980 O O . PRO A 1 125 ? 8.858 -3.134 -14.023 1.00 87.19 125 PRO A O 1
ATOM 983 N N . THR A 1 126 ? 10.339 -3.164 -12.351 1.00 80.56 126 THR A N 1
ATOM 984 C CA . THR A 1 126 ? 11.288 -4.050 -13.045 1.00 80.56 126 THR A CA 1
ATOM 985 C C . THR A 1 126 ? 10.780 -5.504 -13.034 1.00 80.56 126 THR A C 1
ATOM 987 O O . THR A 1 126 ? 9.980 -5.859 -12.164 1.00 80.56 126 THR A O 1
ATOM 990 N N . PRO A 1 127 ? 11.284 -6.396 -13.914 1.00 84.31 127 PRO A N 1
ATOM 991 C CA . PRO A 1 127 ? 10.793 -7.777 -14.015 1.00 84.31 127 PRO A CA 1
ATOM 992 C C . PRO A 1 127 ? 10.803 -8.569 -12.698 1.00 84.31 127 PRO A C 1
ATOM 994 O O . PRO A 1 127 ? 9.906 -9.369 -12.450 1.00 84.31 127 PRO A O 1
ATOM 997 N N . ALA A 1 128 ? 11.778 -8.320 -11.816 1.00 80.06 128 ALA A N 1
ATOM 998 C CA . ALA A 1 128 ? 11.868 -8.979 -10.510 1.00 80.06 128 ALA A CA 1
ATOM 999 C C . ALA A 1 128 ? 10.744 -8.571 -9.533 1.00 80.06 128 ALA A C 1
ATOM 1001 O O . ALA A 1 128 ? 10.455 -9.298 -8.585 1.00 80.06 128 ALA A O 1
ATOM 1002 N N . PHE A 1 129 ? 10.108 -7.420 -9.764 1.00 84.50 129 PHE A N 1
ATOM 1003 C CA . PHE A 1 129 ? 9.022 -6.870 -8.953 1.00 84.50 129 PHE A CA 1
ATOM 1004 C C . PHE A 1 129 ? 7.699 -6.763 -9.732 1.00 84.50 129 PHE A C 1
ATOM 1006 O O . PHE A 1 129 ? 6.749 -6.167 -9.231 1.00 84.50 129 PHE A O 1
ATOM 1013 N N . GLU A 1 130 ? 7.588 -7.389 -10.909 1.00 88.06 130 GLU A N 1
ATOM 1014 C CA . GLU A 1 130 ? 6.332 -7.469 -11.675 1.00 88.06 130 GLU A CA 1
ATOM 1015 C C . GLU A 1 130 ? 5.128 -7.953 -10.839 1.00 88.06 130 GLU A C 1
ATOM 1017 O O . GLU A 1 130 ? 4.042 -7.399 -11.010 1.00 88.06 130 GLU A O 1
ATOM 1022 N N . PRO A 1 131 ? 5.263 -8.887 -9.867 1.00 89.75 131 PRO A N 1
ATOM 1023 C CA . PRO A 1 131 ? 4.108 -9.333 -9.087 1.00 89.75 131 PRO A CA 1
ATOM 1024 C C . PRO A 1 131 ? 3.455 -8.255 -8.204 1.00 89.75 131 PRO A C 1
ATOM 1026 O O . PRO A 1 131 ? 2.307 -8.433 -7.808 1.00 89.75 131 PRO A O 1
ATOM 1029 N N . ILE A 1 132 ? 4.149 -7.148 -7.895 1.00 88.12 132 ILE A N 1
ATOM 1030 C CA . ILE A 1 132 ? 3.577 -5.998 -7.161 1.00 88.12 132 ILE A CA 1
ATOM 1031 C C . ILE A 1 132 ? 3.138 -4.863 -8.083 1.00 88.12 132 ILE A C 1
ATOM 1033 O O . ILE A 1 132 ? 2.849 -3.759 -7.615 1.00 88.12 132 ILE A O 1
ATOM 1037 N N . ARG A 1 133 ? 3.087 -5.098 -9.394 1.00 91.44 133 ARG A N 1
ATOM 1038 C CA . ARG A 1 133 ? 2.639 -4.092 -10.348 1.00 91.44 133 ARG A CA 1
ATOM 1039 C C . ARG A 1 133 ? 1.230 -3.611 -10.010 1.00 91.44 133 ARG A C 1
ATOM 1041 O O . ARG A 1 133 ? 0.295 -4.401 -9.906 1.00 91.44 133 ARG A O 1
ATOM 1048 N N . GLY A 1 134 ? 1.083 -2.301 -9.835 1.00 88.38 134 GLY A N 1
ATOM 1049 C CA . GLY A 1 134 ? -0.194 -1.677 -9.487 1.00 88.38 134 GLY A CA 1
ATOM 1050 C C . GLY A 1 134 ? -0.653 -1.918 -8.042 1.00 88.38 134 GLY A C 1
ATOM 1051 O O . GLY A 1 134 ? -1.725 -1.433 -7.666 1.00 88.38 134 GLY A O 1
ATOM 1052 N N . TYR A 1 135 ? 0.123 -2.644 -7.227 1.00 92.44 135 TYR A N 1
ATOM 1053 C CA . TYR A 1 135 ? -0.142 -2.789 -5.799 1.00 92.44 135 TYR A CA 1
ATOM 1054 C C . TYR A 1 135 ? 0.258 -1.514 -5.055 1.00 92.44 135 TYR A C 1
ATOM 1056 O O . TYR A 1 135 ? 1.216 -0.825 -5.403 1.00 92.44 135 TYR A O 1
ATOM 1064 N N . LEU A 1 136 ? -0.466 -1.228 -3.979 1.00 91.25 136 LEU A N 1
ATOM 1065 C CA . LEU A 1 136 ? -0.313 -0.021 -3.185 1.00 91.25 136 LEU A CA 1
ATOM 1066 C C . LEU A 1 136 ? 0.382 -0.317 -1.863 1.00 91.25 136 LEU A C 1
ATOM 1068 O O . LEU A 1 136 ? 0.050 -1.279 -1.175 1.00 91.25 136 LEU A O 1
ATOM 1072 N N . SER A 1 137 ? 1.298 0.564 -1.484 1.00 89.50 137 SER A N 1
ATOM 1073 C CA . SER A 1 137 ? 1.910 0.601 -0.160 1.00 89.50 137 SER A CA 1
ATOM 1074 C C . SER A 1 137 ? 1.592 1.929 0.524 1.00 89.50 137 SER A C 1
ATOM 1076 O O . SER A 1 137 ? 1.399 2.958 -0.129 1.00 89.50 137 SER A O 1
ATOM 1078 N N . PHE A 1 138 ? 1.513 1.892 1.851 1.00 86.06 138 PHE A N 1
ATOM 1079 C CA . PHE A 1 138 ? 1.126 3.008 2.710 1.00 86.06 138 PHE A CA 1
ATOM 1080 C C . PHE A 1 138 ? 2.255 3.291 3.701 1.00 86.06 138 PHE A C 1
ATOM 1082 O O . PHE A 1 138 ? 2.890 2.366 4.208 1.00 86.06 138 PHE A O 1
ATOM 1089 N N . TYR A 1 139 ? 2.493 4.563 4.022 1.00 80.31 139 TYR A N 1
ATOM 1090 C CA . TYR A 1 139 ? 3.357 4.885 5.160 1.00 80.31 139 TYR A CA 1
ATOM 1091 C C . TYR A 1 139 ? 2.669 4.468 6.458 1.00 80.31 139 TYR A C 1
ATOM 1093 O O . TYR A 1 139 ? 1.518 4.838 6.669 1.00 80.31 139 TYR A O 1
ATOM 1101 N N . ALA A 1 140 ? 3.371 3.773 7.355 1.00 71.06 140 ALA A N 1
ATOM 1102 C CA . ALA A 1 140 ? 2.859 3.618 8.714 1.00 71.06 140 ALA A CA 1
ATOM 1103 C C . ALA A 1 140 ? 2.913 4.941 9.476 1.00 71.06 140 ALA A C 1
ATOM 1105 O O . ALA A 1 140 ? 3.827 5.754 9.305 1.00 71.06 140 ALA A O 1
ATOM 1106 N N . GLY A 1 141 ? 1.938 5.104 10.361 1.00 73.44 141 GLY A N 1
ATOM 1107 C CA . GLY A 1 141 ? 1.795 6.272 11.206 1.00 73.44 141 GLY A CA 1
ATOM 1108 C C . GLY A 1 141 ? 0.784 7.276 10.656 1.00 73.44 141 GLY A C 1
ATOM 1109 O O . GLY A 1 141 ? 0.174 7.057 9.606 1.00 73.44 141 GLY A O 1
ATOM 1110 N N . PR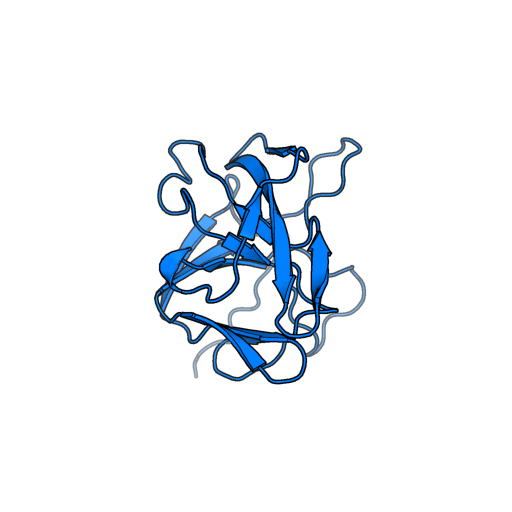O A 1 142 ? 0.601 8.399 11.372 1.00 74.38 142 PRO A N 1
ATOM 1111 C CA . PRO A 1 142 ? -0.493 9.319 11.112 1.00 74.38 142 PRO A CA 1
ATOM 1112 C C . PRO A 1 142 ? -0.546 9.769 9.640 1.00 74.38 142 PRO A C 1
ATOM 1114 O O . PRO A 1 142 ? 0.492 10.138 9.074 1.00 74.38 142 PRO A O 1
ATOM 1117 N N . PRO A 1 143 ? -1.738 9.764 9.015 1.00 82.94 143 PRO A N 1
ATOM 1118 C CA . PRO A 1 143 ? -3.055 9.561 9.630 1.00 82.94 143 PRO A CA 1
ATOM 1119 C C . PRO A 1 143 ? -3.556 8.101 9.660 1.00 82.94 143 PRO A C 1
ATOM 1121 O O . PRO A 1 143 ? -4.707 7.865 10.021 1.00 82.94 143 PRO A O 1
ATOM 1124 N N . TRP A 1 144 ? -2.731 7.133 9.264 1.00 84.19 144 TRP A N 1
ATOM 1125 C CA . TRP A 1 144 ? -3.130 5.736 9.119 1.00 84.19 144 TRP A 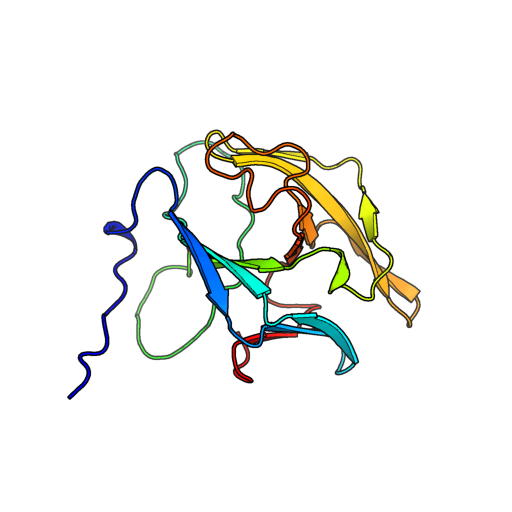CA 1
ATOM 1126 C C . TRP A 1 144 ? -2.782 4.913 10.355 1.00 84.19 144 TRP A C 1
ATOM 1128 O O . TRP A 1 144 ? -1.685 5.023 10.907 1.00 84.19 144 TRP A O 1
ATOM 1138 N N . ASP A 1 145 ? -3.679 4.006 10.717 1.00 86.12 145 ASP A N 1
ATOM 1139 C CA . ASP A 1 145 ? -3.387 2.918 11.637 1.00 86.12 145 ASP A CA 1
ATOM 1140 C C . ASP A 1 145 ? -3.298 1.617 10.835 1.00 86.12 145 ASP A C 1
ATOM 1142 O O . ASP A 1 145 ? -4.280 1.159 10.249 1.00 86.12 145 ASP A O 1
ATOM 1146 N N . CYS A 1 146 ? -2.102 1.033 10.781 1.00 84.81 146 CYS A N 1
ATOM 1147 C CA . CYS A 1 146 ? -1.846 -0.209 10.058 1.00 84.81 146 CYS A CA 1
ATOM 1148 C C . CYS A 1 146 ? -1.831 -1.385 11.034 1.00 84.81 146 CYS A C 1
ATOM 1150 O O . CYS A 1 146 ? -1.156 -1.336 12.061 1.00 84.81 146 CYS A O 1
ATOM 1152 N N . PHE A 1 147 ? -2.528 -2.457 10.682 1.00 84.25 147 PHE A N 1
ATOM 1153 C CA . PHE A 1 147 ? -2.616 -3.692 11.442 1.00 84.25 147 PHE A CA 1
ATOM 1154 C C . PHE A 1 147 ? -2.179 -4.872 10.575 1.00 84.25 147 PHE A C 1
ATOM 1156 O O . PHE A 1 147 ? -2.526 -4.937 9.397 1.00 84.25 147 PHE A O 1
ATOM 1163 N N . VAL A 1 148 ? -1.453 -5.818 11.169 1.00 83.50 148 VAL A N 1
ATOM 1164 C CA . VAL A 1 148 ? -1.150 -7.127 10.570 1.00 83.50 148 VAL A CA 1
ATOM 1165 C C . VAL A 1 148 ? -1.532 -8.206 11.577 1.00 83.50 148 VAL A C 1
ATOM 1167 O O . VAL A 1 148 ? -1.059 -8.188 12.714 1.00 83.50 148 VAL A O 1
ATOM 1170 N N . ASP A 1 149 ? -2.413 -9.121 11.177 1.00 82.75 149 ASP A N 1
ATOM 1171 C CA . ASP A 1 149 ? -3.034 -10.142 12.033 1.00 82.75 149 ASP A CA 1
ATOM 1172 C C . ASP A 1 149 ? -3.610 -9.546 13.331 1.00 82.75 149 ASP A C 1
ATOM 1174 O O . ASP A 1 149 ? -3.392 -10.048 14.436 1.00 82.75 149 ASP A O 1
ATOM 1178 N N . GLY A 1 150 ? -4.282 -8.398 13.206 1.00 77.62 150 GLY A N 1
ATOM 1179 C CA . GLY A 1 150 ? -4.888 -7.672 14.326 1.00 77.62 150 GLY A CA 1
ATOM 1180 C C . GLY A 1 150 ? -3.912 -6.910 15.233 1.00 77.62 150 GLY A C 1
ATOM 1181 O O . GLY A 1 150 ? -4.356 -6.248 16.170 1.00 77.62 150 GLY A O 1
ATOM 1182 N N . ARG A 1 151 ? -2.598 -6.943 14.977 1.00 76.19 151 ARG A N 1
ATOM 1183 C CA . ARG A 1 151 ? -1.602 -6.171 15.743 1.00 76.19 151 ARG A CA 1
ATOM 1184 C C . ARG A 1 151 ? -1.277 -4.864 15.040 1.00 76.19 151 ARG A C 1
ATOM 1186 O O . ARG A 1 151 ? -0.939 -4.890 13.862 1.00 76.19 151 ARG A O 1
ATOM 1193 N N . LYS A 1 152 ? -1.338 -3.750 15.769 1.00 72.56 152 LYS A N 1
ATOM 1194 C CA . LYS A 1 152 ? -0.981 -2.418 15.265 1.00 72.56 152 LYS A CA 1
ATOM 1195 C C . LYS A 1 152 ? 0.540 -2.270 15.101 1.00 72.56 152 LYS A C 1
ATOM 1197 O O . LYS A 1 152 ? 1.285 -2.775 15.944 1.00 72.56 152 LYS A O 1
ATOM 1202 N N . GLY A 1 153 ? 0.957 -1.616 14.016 1.00 59.19 153 GLY A N 1
ATOM 1203 C CA . GLY A 1 153 ? 2.344 -1.226 13.721 1.00 59.19 153 GLY A CA 1
ATOM 1204 C C . GLY A 1 153 ? 2.824 -0.010 14.494 1.00 59.19 153 GLY A C 1
ATOM 1205 O O . GLY A 1 153 ? 1.994 0.898 14.727 1.00 59.19 153 GLY A O 1
#